Protein AF-A0AA86N4W3-F1 (afdb_monomer)

Mean predicted aligned error: 16.92 Å

Organism: NCBI:txid28002

Sequence (171 aa):
MAGKYVSGGQRQKITNRPIRSDMGKVQYENAAVQEAQQQDYYRKKREEFEMVEQKMLKRIHGTYEEKLEIQKEEEAEMQLHLQQREIVKRRERELNQMEEMKMLEKIKYEEMLAKEKEQAELEYKQYLMYQYEQEQKLRNQNKQMEKEMQKLEDAESMNKFFQKHFAKSIR

pLDDT: mean 83.73, std 16.46, range [36.75, 97.12]

Secondary structure (DSSP, 8-state):
--PPP---------------TTSSSSSSTTHHHHHHHHHHHHHHHHHHHHHHHHHHHHHHHS-HHHHHHHHHHHHHHHHHHHHHHHHHHHHHHHHHHHHHHHHHHHHHHHHHHHHHHHHHHHHHHHHHHHHHHHHHHHHHHHHHHHHHHHHHHHHHHHHHHHHHHHTT---

Foldseek 3Di:
DDDDDDDDDDDDDPPPDPPPPPPPPPPPVCVVVVVVVVVVVVVVVVVVVVVVVVLVCCCVPNDPVSVVVSVVVVVVVVVVVVVVVVVVVVVVVVVVVVVVVVVVVVVVVVVVVVVVVVVVVVVVVVVVVVVVVVVVVVVVVVVVVVVVVVVVVVVVVVVVVCCVPCVPVDD

Solvent-accessible surface area (backbone atoms only — not comparable to full-atom values): 9957 Å² total; per-residue (Å²): 135,87,83,82,86,82,89,77,87,77,79,79,78,82,73,86,68,81,76,78,81,81,84,78,84,82,64,72,89,54,42,68,61,52,50,50,53,49,52,52,51,54,49,51,52,48,56,53,48,53,54,50,51,52,53,50,47,33,63,74,73,41,54,74,67,56,36,52,51,51,50,53,51,53,51,53,52,50,51,51,52,52,52,52,50,50,52,51,54,50,51,53,50,54,51,50,52,53,51,53,50,53,52,52,52,50,53,54,50,53,53,49,52,50,52,52,49,54,50,52,52,50,53,50,51,52,52,53,52,52,51,52,53,52,52,51,50,51,54,52,51,50,54,49,52,52,54,52,50,50,52,50,52,51,51,51,51,49,51,54,47,48,47,72,74,48,68,81,72,74,128

Structure (mmCIF, N/CA/C/O backbone):
data_AF-A0AA86N4W3-F1
#
_entry.id   AF-A0AA86N4W3-F1
#
loop_
_atom_site.group_PDB
_atom_site.id
_atom_site.type_symbol
_atom_site.label_atom_id
_atom_site.label_alt_id
_atom_site.label_comp_id
_atom_site.label_asym_id
_atom_site.label_entity_id
_atom_site.label_seq_id
_atom_site.pdbx_PDB_ins_code
_atom_site.Cartn_x
_atom_site.Cartn_y
_atom_site.Cartn_z
_atom_site.occupancy
_atom_site.B_iso_or_equiv
_atom_site.auth_seq_id
_atom_site.auth_comp_id
_atom_site.auth_asym_id
_atom_site.auth_atom_id
_atom_site.pdbx_PDB_model_num
ATOM 1 N N . MET A 1 1 ? -51.411 -5.499 -66.838 1.00 42.81 1 MET A N 1
ATOM 2 C CA . MET A 1 1 ? -51.365 -5.858 -65.405 1.00 42.81 1 MET A CA 1
ATOM 3 C C . MET A 1 1 ? -51.243 -4.578 -64.599 1.00 42.81 1 MET A C 1
ATOM 5 O O . MET A 1 1 ? -50.268 -3.861 -64.768 1.00 42.81 1 MET A O 1
ATOM 9 N N . ALA A 1 2 ? -52.276 -4.250 -63.823 1.00 36.75 2 ALA A N 1
ATOM 10 C CA . ALA A 1 2 ? -52.368 -3.020 -63.044 1.00 36.75 2 ALA A CA 1
ATOM 11 C C . ALA A 1 2 ? -51.746 -3.233 -61.655 1.00 36.75 2 ALA A C 1
ATOM 13 O O . ALA A 1 2 ? -52.269 -4.000 -60.846 1.00 36.75 2 ALA A O 1
ATOM 14 N N . GLY A 1 3 ? -50.613 -2.577 -61.401 1.00 44.78 3 GLY A N 1
ATOM 15 C CA . GLY A 1 3 ? -49.998 -2.494 -60.079 1.00 44.78 3 GLY A CA 1
ATOM 16 C C . GLY A 1 3 ? -50.717 -1.442 -59.239 1.00 44.78 3 GLY A C 1
ATOM 17 O O . GLY A 1 3 ? -50.829 -0.288 -59.639 1.00 44.78 3 GLY A O 1
ATOM 18 N N . LYS A 1 4 ? -51.251 -1.874 -58.098 1.00 47.72 4 LYS A N 1
ATOM 19 C CA . LYS A 1 4 ? -52.021 -1.073 -57.143 1.00 47.72 4 LYS A CA 1
ATOM 20 C C . LYS A 1 4 ? -51.156 0.025 -56.509 1.00 47.72 4 LYS A C 1
ATOM 22 O O . LYS A 1 4 ? -50.105 -0.268 -55.950 1.00 47.72 4 LYS A O 1
ATOM 27 N N . TYR A 1 5 ? -51.660 1.256 -56.511 1.00 50.34 5 TYR A N 1
ATOM 28 C CA . TYR A 1 5 ? -51.245 2.304 -55.580 1.00 50.34 5 TYR A CA 1
ATOM 29 C C . TYR A 1 5 ? -51.954 2.078 -54.241 1.00 50.34 5 TYR A C 1
ATOM 31 O O . TYR A 1 5 ? -53.177 1.953 -54.223 1.00 50.34 5 TYR A O 1
ATOM 39 N N . VAL A 1 6 ? -51.218 2.075 -53.126 1.00 49.38 6 VAL A N 1
ATOM 40 C CA . VAL A 1 6 ? -51.794 2.359 -51.804 1.00 49.38 6 VAL A CA 1
ATOM 41 C C . VAL A 1 6 ? -50.908 3.368 -51.086 1.00 49.38 6 VAL A C 1
ATOM 43 O O . VAL A 1 6 ? -49.744 3.128 -50.780 1.00 49.38 6 VAL A O 1
ATOM 46 N N . SER A 1 7 ? -51.521 4.524 -50.870 1.00 52.50 7 SER A N 1
ATOM 47 C CA . SER A 1 7 ? -51.085 5.666 -50.087 1.00 52.50 7 SER A CA 1
ATOM 48 C C . SER A 1 7 ? -50.849 5.324 -48.617 1.00 52.50 7 SER A C 1
ATOM 50 O O . SER A 1 7 ? -51.681 4.676 -47.986 1.00 52.50 7 SER A O 1
ATOM 52 N N . GLY A 1 8 ? -49.790 5.884 -48.040 1.00 44.69 8 GLY A N 1
ATOM 53 C CA . GLY A 1 8 ? -49.553 5.850 -46.600 1.00 44.69 8 GLY A CA 1
ATOM 54 C C . GLY A 1 8 ? -48.403 6.762 -46.203 1.00 44.69 8 GLY A C 1
ATOM 55 O O . GLY A 1 8 ? -47.379 6.293 -45.724 1.00 44.69 8 GLY A O 1
ATOM 56 N N . GLY A 1 9 ? -48.542 8.066 -46.459 1.00 53.38 9 GLY A N 1
ATOM 57 C CA . GLY A 1 9 ? -47.563 9.067 -46.046 1.00 53.38 9 GLY A CA 1
ATOM 58 C C . GLY A 1 9 ? -47.478 9.168 -44.523 1.00 53.38 9 GLY A C 1
ATOM 59 O O . GLY A 1 9 ? -48.245 9.902 -43.904 1.00 53.38 9 GLY A O 1
ATOM 60 N N . GLN A 1 10 ? -46.520 8.470 -43.914 1.00 48.31 10 GLN A N 1
ATOM 61 C CA . GLN A 1 10 ? -46.070 8.778 -42.561 1.00 48.31 10 GLN A CA 1
ATOM 62 C C . GLN A 1 10 ? -45.131 9.985 -42.624 1.00 48.31 10 GLN A C 1
ATOM 64 O O . GLN A 1 10 ? -43.971 9.879 -43.020 1.00 48.31 10 GLN A O 1
ATOM 69 N N . ARG A 1 11 ? -45.638 11.156 -42.227 1.00 58.59 11 ARG A N 1
ATOM 70 C CA . ARG A 1 11 ? -44.794 12.319 -41.934 1.00 58.59 11 ARG A CA 1
ATOM 71 C C . ARG A 1 11 ? -43.889 11.965 -40.752 1.00 58.59 11 ARG A C 1
ATOM 73 O O . ARG A 1 11 ? -44.368 11.817 -39.629 1.00 58.59 11 ARG A O 1
ATOM 80 N N . GLN A 1 12 ? -42.591 11.827 -41.005 1.00 58.03 12 GLN A N 1
ATOM 81 C CA . GLN A 1 12 ? -41.586 11.708 -39.952 1.00 58.03 12 GLN A CA 1
ATOM 82 C C . GLN A 1 12 ? -41.626 12.980 -39.091 1.00 58.03 12 GLN A C 1
ATOM 84 O O . GLN A 1 12 ? -41.526 14.095 -39.605 1.00 58.03 12 GLN A O 1
ATOM 89 N N . LYS A 1 13 ? -41.828 12.827 -37.777 1.00 60.00 13 LYS A N 1
ATOM 90 C CA . LYS A 1 13 ? -41.766 13.944 -36.828 1.00 60.00 13 LYS A CA 1
ATOM 91 C C . LYS A 1 13 ? -40.318 14.435 -36.775 1.00 60.00 13 LYS A C 1
ATOM 93 O O . LYS A 1 13 ? -39.441 13.682 -36.361 1.00 60.00 13 LYS A O 1
ATOM 98 N N . ILE A 1 14 ? -40.074 15.682 -37.176 1.00 59.53 14 ILE A N 1
ATOM 99 C CA . ILE A 1 14 ? -38.799 16.366 -36.933 1.00 59.53 14 ILE A CA 1
ATOM 100 C C . ILE A 1 14 ? -38.658 16.462 -35.414 1.00 59.53 14 ILE A C 1
ATOM 102 O O . ILE A 1 14 ? -39.351 17.236 -34.757 1.00 59.53 14 ILE A O 1
ATOM 106 N N . THR A 1 15 ? -37.825 15.610 -34.827 1.00 59.03 15 THR A N 1
ATOM 107 C CA . THR A 1 15 ? -37.462 15.737 -33.419 1.00 59.03 15 THR A CA 1
ATOM 108 C C . THR A 1 15 ? -36.647 17.016 -33.276 1.00 59.03 15 THR A C 1
ATOM 110 O O . THR A 1 15 ? -35.559 17.097 -33.849 1.00 59.03 15 THR A O 1
ATOM 113 N N . ASN A 1 16 ? -37.153 17.992 -32.519 1.00 58.78 16 ASN A N 1
ATOM 114 C CA . ASN A 1 16 ? -36.389 19.149 -32.053 1.00 58.78 16 ASN A CA 1
ATOM 115 C C . ASN A 1 16 ? -35.238 18.652 -31.168 1.00 58.78 16 ASN A C 1
ATOM 117 O O . ASN A 1 16 ? -35.351 18.605 -29.945 1.00 58.78 16 ASN A O 1
ATOM 121 N N . ARG A 1 17 ? -34.128 18.229 -31.778 1.00 59.0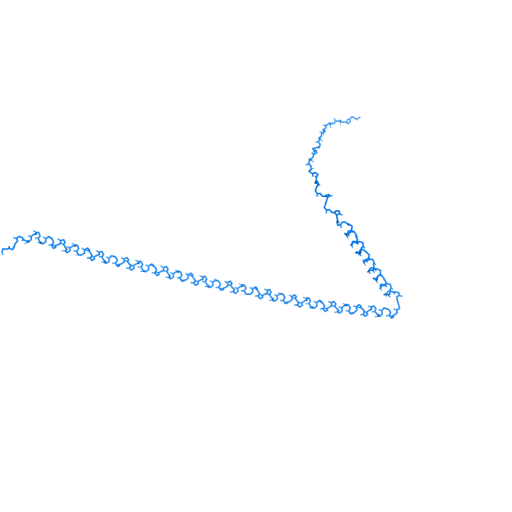9 17 ARG A N 1
ATOM 122 C CA . ARG A 1 17 ? -32.862 18.131 -31.059 1.00 59.09 17 ARG A CA 1
ATOM 123 C C . ARG A 1 17 ? -32.391 19.567 -30.833 1.00 59.09 17 ARG A C 1
ATOM 125 O O . ARG A 1 17 ? -32.326 20.314 -31.810 1.00 59.09 17 ARG A O 1
ATOM 132 N N . PRO A 1 18 ? -32.080 19.979 -29.595 1.00 58.38 18 PRO A N 1
ATOM 133 C CA . PRO A 1 18 ? -31.493 21.288 -29.380 1.00 58.38 18 PRO A CA 1
ATOM 134 C C . PRO A 1 18 ? -30.154 21.311 -30.122 1.00 58.38 18 PRO A C 1
ATOM 136 O O . PRO A 1 18 ? -29.293 20.455 -29.893 1.00 58.38 18 PRO A O 1
ATOM 139 N N . ILE A 1 19 ? -29.999 22.253 -31.054 1.00 61.09 19 ILE A N 1
ATOM 140 C CA . ILE A 1 19 ? -28.694 22.582 -31.626 1.00 61.09 19 ILE A CA 1
ATOM 141 C C . ILE A 1 19 ? -27.860 23.020 -30.425 1.00 61.09 19 ILE A C 1
ATOM 143 O O . ILE A 1 19 ? -28.171 24.037 -29.812 1.00 61.09 19 ILE A O 1
ATOM 147 N N . ARG A 1 20 ? -26.868 22.215 -30.027 1.00 57.72 20 ARG A N 1
ATOM 148 C CA . ARG A 1 20 ? -25.917 22.596 -28.978 1.00 57.72 20 ARG A CA 1
ATOM 149 C C . ARG A 1 20 ? -25.240 23.891 -29.434 1.00 57.72 20 ARG A C 1
ATOM 151 O O . ARG A 1 20 ? -24.346 23.846 -30.271 1.00 57.72 20 ARG A O 1
ATOM 158 N N . SER A 1 21 ? -25.688 25.026 -28.907 1.00 52.53 21 SER A N 1
ATOM 159 C CA . SER A 1 21 ? -25.161 26.362 -29.203 1.00 52.53 21 SER A CA 1
ATOM 160 C C . SER A 1 21 ? -23.806 26.638 -28.549 1.00 52.53 21 SER A C 1
ATOM 162 O O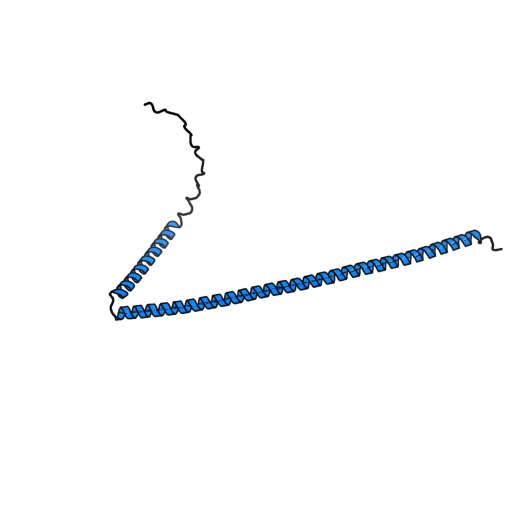 . SER A 1 21 ? -23.223 27.692 -28.785 1.00 52.53 21 SER A O 1
ATOM 164 N N . ASP A 1 22 ? -23.272 25.699 -27.765 1.00 49.69 22 ASP A N 1
ATOM 165 C CA . ASP A 1 22 ? -22.218 26.022 -26.797 1.00 49.69 22 ASP A CA 1
ATOM 166 C C . ASP A 1 22 ? -20.839 25.440 -27.159 1.00 49.69 22 ASP A C 1
ATOM 168 O O . ASP A 1 22 ? -19.898 25.537 -26.381 1.00 49.69 22 ASP A O 1
ATOM 172 N N . MET A 1 23 ? -20.666 24.881 -28.361 1.00 53.22 23 MET A N 1
ATOM 173 C CA . MET A 1 23 ? -19.387 24.299 -28.811 1.00 53.22 23 MET A CA 1
ATOM 174 C C . MET A 1 23 ? -18.678 25.166 -29.863 1.00 53.22 23 MET A C 1
ATOM 176 O O . MET A 1 23 ? -18.165 24.637 -30.842 1.00 53.22 23 MET A O 1
ATOM 180 N N . GLY A 1 24 ? -18.694 26.498 -29.723 1.00 53.56 24 GLY A N 1
ATOM 181 C CA . GLY A 1 24 ? -18.206 27.378 -30.799 1.00 53.56 24 GLY A CA 1
ATOM 182 C C . GLY A 1 24 ? -17.344 28.579 -30.419 1.00 53.56 24 GLY A C 1
ATOM 183 O O . GLY A 1 24 ? -16.826 29.220 -31.324 1.00 53.56 24 GLY A O 1
ATOM 184 N N . LYS A 1 25 ? -17.183 28.938 -29.137 1.00 54.78 25 LYS A N 1
ATOM 185 C CA . LYS A 1 25 ? -16.558 30.236 -28.787 1.00 54.78 25 LYS A CA 1
ATOM 186 C C . LYS A 1 25 ? -15.483 30.212 -27.697 1.00 54.78 25 LYS A C 1
ATOM 188 O O . LYS A 1 25 ? -15.116 31.272 -27.216 1.00 54.78 25 LYS A O 1
ATOM 193 N N . VAL A 1 26 ? -14.946 29.043 -27.332 1.00 52.00 26 VAL A N 1
ATOM 194 C CA . VAL A 1 26 ? -13.874 28.947 -26.307 1.00 52.00 26 VAL A CA 1
ATOM 195 C C . VAL A 1 26 ? -12.602 28.243 -26.822 1.00 52.00 26 VAL A C 1
ATOM 197 O O . VAL A 1 26 ? -11.605 28.172 -26.119 1.00 52.00 26 VAL A O 1
ATOM 200 N N . GLN A 1 27 ? -12.578 27.746 -28.066 1.00 54.41 27 GLN A N 1
ATOM 201 C CA . GLN A 1 27 ? -11.417 27.010 -28.604 1.00 54.41 27 GLN A CA 1
ATOM 202 C C . GLN A 1 27 ? -10.441 27.860 -29.440 1.00 54.41 27 GLN A C 1
ATOM 204 O O . GLN A 1 27 ? -9.329 27.413 -29.702 1.00 54.41 27 GLN A O 1
ATOM 209 N N . TYR A 1 28 ? -10.814 29.077 -29.848 1.00 56.06 28 TYR A N 1
ATOM 210 C CA . TYR A 1 28 ? -10.028 29.850 -30.820 1.00 56.06 28 TYR A CA 1
ATOM 211 C C . TYR A 1 28 ? -8.803 30.567 -30.236 1.00 56.06 28 TYR A C 1
ATOM 213 O O . TYR A 1 28 ? -7.840 30.780 -30.965 1.00 56.06 28 TYR A O 1
ATOM 221 N N . GLU A 1 29 ? -8.791 30.904 -28.943 1.00 60.81 29 GLU A N 1
ATOM 222 C CA . GLU A 1 29 ? -7.699 31.706 -28.360 1.00 60.81 29 GLU A CA 1
ATOM 223 C C . GLU A 1 29 ? -6.380 30.923 -28.227 1.00 60.81 29 GLU A C 1
ATOM 225 O O . GLU A 1 29 ? -5.308 31.515 -28.293 1.00 60.81 29 GLU A O 1
ATOM 230 N N . ASN A 1 30 ? -6.440 29.587 -28.145 1.00 61.56 30 ASN A N 1
ATOM 231 C CA . ASN A 1 30 ? -5.257 28.719 -28.044 1.00 61.56 30 ASN A CA 1
ATOM 232 C C . ASN A 1 30 ? -4.991 27.873 -29.300 1.00 61.56 30 ASN A C 1
ATOM 234 O O . ASN A 1 30 ? -4.032 27.102 -29.318 1.00 61.56 30 ASN A O 1
ATOM 238 N N . ALA A 1 31 ? -5.810 28.000 -30.348 1.00 69.69 31 ALA A N 1
ATOM 239 C CA . ALA A 1 31 ? -5.719 27.150 -31.537 1.00 69.69 31 ALA A CA 1
ATOM 240 C C . ALA A 1 31 ? -4.371 27.301 -32.263 1.00 69.69 31 ALA A C 1
ATOM 242 O O . ALA A 1 31 ? -3.752 26.303 -32.614 1.00 69.69 31 ALA A O 1
ATOM 243 N N . ALA A 1 32 ? -3.865 28.532 -32.399 1.00 76.81 32 ALA A N 1
ATOM 244 C CA . ALA A 1 32 ? -2.578 28.795 -33.047 1.00 76.81 32 ALA A CA 1
ATOM 245 C C . ALA A 1 32 ? -1.382 28.233 -32.251 1.00 76.81 32 ALA A C 1
ATOM 247 O O . ALA A 1 32 ? -0.417 27.744 -32.833 1.00 76.81 32 ALA A O 1
ATOM 248 N N . VAL A 1 33 ? -1.453 28.259 -30.914 1.00 77.50 33 VAL A N 1
ATOM 249 C CA . VAL A 1 33 ? -0.413 27.688 -30.039 1.00 77.50 33 VAL A CA 1
ATOM 250 C C . VAL A 1 33 ? -0.438 26.160 -30.102 1.00 77.50 33 VAL A C 1
ATOM 252 O O . VAL A 1 33 ? 0.615 25.532 -30.172 1.00 77.50 33 VAL A O 1
ATOM 255 N N . GLN A 1 34 ? -1.630 25.559 -30.123 1.00 80.12 34 GLN A N 1
ATOM 256 C CA . GLN A 1 34 ? -1.795 24.113 -30.287 1.00 80.12 34 GLN A CA 1
ATOM 257 C C . GLN A 1 34 ? -1.327 23.641 -31.668 1.00 80.12 34 GLN A C 1
ATOM 259 O O . GLN A 1 34 ? -0.656 22.617 -31.760 1.00 80.12 34 GLN A O 1
ATOM 264 N N . GLU A 1 35 ? -1.612 24.402 -32.726 1.00 83.44 35 GLU A N 1
ATOM 265 C CA . GLU A 1 35 ? -1.152 24.101 -34.082 1.00 83.44 35 GLU A CA 1
ATOM 266 C C . GLU A 1 35 ? 0.378 24.172 -34.187 1.00 83.44 35 GLU A C 1
ATOM 268 O O . GLU A 1 35 ? 0.994 23.248 -34.716 1.00 83.44 35 GLU A O 1
ATOM 273 N N . ALA A 1 36 ? 1.009 25.200 -33.610 1.00 83.38 36 ALA A N 1
ATOM 274 C CA . ALA A 1 36 ? 2.468 25.310 -33.563 1.00 83.38 36 ALA A CA 1
ATOM 275 C C . ALA A 1 36 ? 3.111 24.142 -32.792 1.00 83.38 36 ALA A C 1
ATOM 277 O O . ALA A 1 36 ? 4.023 23.490 -33.297 1.00 83.38 36 ALA A O 1
ATOM 278 N N . GLN A 1 37 ? 2.581 23.801 -31.611 1.00 87.81 37 GLN A N 1
ATOM 279 C CA . GLN A 1 37 ? 3.046 22.646 -30.832 1.00 87.81 37 GLN A CA 1
ATOM 280 C C . GLN A 1 37 ? 2.882 21.326 -31.596 1.00 87.81 37 GLN A C 1
ATOM 282 O O . GLN A 1 37 ? 3.733 20.439 -31.512 1.00 87.81 37 GLN A O 1
ATOM 287 N N . GLN A 1 38 ? 1.797 21.189 -32.357 1.00 88.69 38 GLN A N 1
ATOM 288 C CA . GLN A 1 38 ? 1.532 20.007 -33.165 1.00 88.69 38 GLN A CA 1
ATOM 289 C C . GLN A 1 38 ? 2.490 19.914 -34.364 1.00 88.69 38 GLN A C 1
ATOM 291 O O . GLN A 1 38 ? 3.003 18.833 -34.660 1.00 88.69 38 GLN A O 1
ATOM 296 N N . GLN A 1 39 ? 2.781 21.033 -35.031 1.00 91.00 39 GLN A N 1
ATOM 297 C CA . GLN A 1 39 ? 3.776 21.092 -36.104 1.00 91.00 39 GLN A CA 1
ATOM 298 C C . GLN A 1 39 ? 5.182 20.761 -35.588 1.00 91.00 39 GLN A C 1
ATOM 300 O O . GLN A 1 39 ? 5.876 19.952 -36.209 1.00 91.00 39 GLN A O 1
ATOM 305 N N . ASP A 1 40 ? 5.569 21.294 -34.426 1.00 92.50 40 ASP A N 1
ATOM 306 C CA . ASP A 1 40 ? 6.841 20.978 -33.766 1.00 92.50 40 ASP A CA 1
ATOM 307 C C . ASP A 1 40 ? 6.937 19.498 -33.386 1.00 92.50 40 ASP A C 1
ATOM 309 O O . ASP A 1 40 ? 7.975 18.863 -33.582 1.00 92.50 40 ASP A O 1
ATOM 313 N N . TYR A 1 41 ? 5.846 18.911 -32.891 1.00 94.31 41 TYR A N 1
ATOM 314 C CA . TYR A 1 41 ? 5.773 17.482 -32.599 1.00 94.31 41 TYR A CA 1
ATOM 315 C C . TYR A 1 41 ? 5.991 16.625 -33.853 1.00 94.31 41 TYR A C 1
ATOM 317 O O . TYR A 1 41 ? 6.807 15.701 -33.842 1.00 94.31 41 TYR A O 1
ATOM 325 N N . TYR A 1 42 ? 5.301 16.935 -34.956 1.00 94.25 42 TYR A N 1
ATOM 326 C CA . TYR A 1 42 ? 5.479 16.200 -36.211 1.00 94.25 42 TYR A CA 1
ATOM 327 C C . TYR A 1 42 ? 6.856 16.414 -36.830 1.00 94.25 42 TYR A C 1
ATOM 329 O O . TYR A 1 42 ? 7.398 15.495 -37.443 1.00 94.25 42 TYR A O 1
ATOM 337 N N . ARG A 1 43 ? 7.436 17.605 -36.672 1.00 94.44 43 ARG A N 1
ATOM 338 C CA . ARG A 1 43 ? 8.806 17.881 -37.094 1.00 94.44 43 ARG A CA 1
ATOM 339 C C . ARG A 1 43 ? 9.795 16.988 -36.348 1.00 94.44 43 ARG A C 1
ATOM 341 O O . ARG A 1 43 ? 10.534 16.270 -37.010 1.00 94.44 43 ARG A O 1
ATOM 348 N N . LYS A 1 44 ? 9.740 16.954 -35.014 1.00 94.50 44 LYS A N 1
ATOM 349 C CA . LYS A 1 44 ? 10.598 16.079 -34.198 1.00 94.50 44 LYS A CA 1
ATOM 350 C C . LYS A 1 44 ? 10.441 14.611 -34.580 1.00 94.50 44 LYS A C 1
ATOM 352 O O . LYS A 1 44 ? 11.433 13.925 -34.761 1.00 94.50 44 LYS A O 1
ATOM 357 N N . LYS A 1 45 ? 9.207 14.148 -34.804 1.00 93.81 45 LYS A N 1
ATOM 358 C CA . LYS A 1 45 ? 8.963 12.774 -35.264 1.00 93.81 45 LYS A CA 1
ATOM 359 C C . LYS A 1 45 ? 9.597 12.450 -36.611 1.00 93.81 45 LYS A C 1
ATOM 361 O O . LYS A 1 45 ? 10.049 11.328 -36.800 1.00 93.81 45 LYS A O 1
ATOM 366 N N . ARG A 1 46 ? 9.593 13.395 -37.555 1.00 93.75 46 ARG A N 1
ATOM 367 C CA . ARG A 1 46 ? 10.265 13.207 -38.848 1.00 93.75 46 ARG A CA 1
ATOM 368 C C . ARG A 1 46 ? 11.776 13.145 -38.675 1.00 93.75 46 ARG A C 1
ATOM 370 O O . ARG A 1 46 ? 12.383 12.222 -39.193 1.00 93.75 46 ARG A O 1
ATOM 377 N N . GLU A 1 47 ? 12.345 14.058 -37.892 1.00 94.69 47 GLU A N 1
ATOM 378 C CA . GLU A 1 47 ? 13.780 14.067 -37.577 1.00 94.69 47 GLU A CA 1
ATOM 379 C C . GLU A 1 47 ? 14.207 12.753 -36.884 1.00 94.69 47 GLU A C 1
ATOM 381 O O . GLU A 1 47 ? 15.187 12.130 -37.280 1.00 94.69 47 GLU A O 1
ATOM 386 N N . GLU A 1 48 ? 13.434 12.266 -35.907 1.00 93.12 48 GLU A N 1
ATOM 387 C CA . GLU A 1 48 ? 13.659 10.967 -35.251 1.00 93.12 48 GLU A CA 1
ATOM 388 C C . GLU A 1 48 ? 13.575 9.798 -36.240 1.00 93.12 48 GLU A C 1
ATOM 390 O O . GLU A 1 48 ? 14.422 8.904 -36.226 1.00 93.12 48 GLU A O 1
ATOM 395 N N . PHE A 1 49 ? 12.564 9.801 -37.109 1.00 95.06 49 PHE A N 1
ATOM 396 C CA . PHE A 1 49 ? 12.371 8.753 -38.103 1.00 95.06 49 PHE A CA 1
ATOM 397 C C . PHE A 1 49 ? 13.515 8.710 -39.122 1.00 95.06 49 PHE A C 1
ATOM 399 O O . PHE A 1 49 ? 14.049 7.636 -39.383 1.00 95.06 49 PHE A O 1
ATOM 406 N N . GLU A 1 50 ? 13.952 9.863 -39.629 1.00 95.12 50 GLU A N 1
ATOM 407 C CA . GLU A 1 50 ? 15.099 9.971 -40.538 1.00 95.12 50 GLU A CA 1
ATOM 408 C C . GLU A 1 50 ? 16.384 9.435 -39.893 1.00 95.12 50 GLU A C 1
ATOM 410 O O . GLU A 1 50 ? 17.139 8.696 -40.525 1.00 95.12 50 GLU A O 1
ATOM 415 N N . MET A 1 51 ? 16.617 9.734 -38.611 1.00 92.94 51 MET A N 1
ATOM 416 C CA . MET A 1 51 ? 17.760 9.193 -37.868 1.00 92.94 51 MET A CA 1
ATOM 417 C C . MET A 1 51 ? 17.696 7.665 -37.742 1.00 92.94 51 MET A C 1
ATOM 419 O O . MET A 1 51 ? 18.714 6.983 -37.886 1.00 92.94 51 MET A O 1
ATOM 423 N N . VAL A 1 52 ? 16.505 7.110 -37.505 1.00 90.62 52 VAL A N 1
ATOM 424 C CA . VAL A 1 52 ? 16.292 5.656 -37.453 1.00 90.62 52 VAL A CA 1
ATOM 425 C C . VAL A 1 52 ? 16.517 5.020 -38.823 1.00 90.62 52 VAL A C 1
ATOM 427 O O . VAL A 1 52 ? 17.213 4.008 -38.913 1.00 90.62 52 VAL A O 1
ATOM 430 N N . GLU A 1 53 ? 15.993 5.611 -39.897 1.00 92.81 53 GLU A N 1
ATOM 431 C CA . GLU A 1 53 ? 16.219 5.126 -41.261 1.00 92.81 53 GLU A CA 1
ATOM 432 C C . GLU A 1 53 ? 17.704 5.150 -41.633 1.00 92.81 53 GLU A C 1
ATOM 434 O O . GLU A 1 53 ? 18.216 4.173 -42.178 1.00 92.81 53 GLU A O 1
ATOM 439 N N . GLN A 1 54 ? 18.436 6.208 -41.274 1.00 92.25 54 GLN A N 1
ATOM 440 C CA . GLN A 1 54 ? 19.883 6.275 -41.487 1.00 92.25 54 GLN A CA 1
ATOM 441 C C . GLN A 1 54 ? 20.630 5.185 -40.715 1.00 92.25 54 GLN A C 1
ATOM 443 O O . GLN A 1 54 ? 21.503 4.523 -41.283 1.00 92.25 54 GLN A O 1
ATOM 448 N N . LYS A 1 55 ? 20.278 4.946 -39.443 1.00 89.19 55 LYS A N 1
ATOM 449 C CA . LYS A 1 55 ? 20.849 3.834 -38.663 1.00 89.19 55 LYS A CA 1
ATOM 450 C C . LYS A 1 55 ? 20.544 2.479 -39.314 1.00 89.19 55 LYS A C 1
ATOM 452 O O . LYS A 1 55 ? 21.435 1.637 -39.412 1.00 89.19 55 LYS A O 1
ATOM 457 N N . MET A 1 56 ? 19.330 2.277 -39.830 1.00 89.94 56 MET A N 1
ATOM 458 C CA . MET A 1 56 ? 18.948 1.055 -40.551 1.00 89.94 56 MET A CA 1
ATOM 459 C C . MET A 1 56 ? 19.730 0.876 -41.856 1.00 89.94 56 MET A C 1
ATOM 461 O O . MET A 1 56 ? 20.219 -0.217 -42.143 1.00 89.94 56 MET A O 1
ATOM 465 N N . LEU A 1 57 ? 19.910 1.946 -42.631 1.00 91.44 57 LEU A N 1
ATOM 466 C CA . LEU A 1 57 ? 20.708 1.912 -43.855 1.00 91.44 57 LEU A CA 1
ATOM 467 C C . LEU A 1 57 ? 22.170 1.571 -43.554 1.00 91.44 57 LEU A C 1
ATOM 469 O O . LEU A 1 57 ? 22.733 0.704 -44.223 1.00 91.44 57 LEU A O 1
ATOM 473 N N . LYS A 1 58 ? 22.760 2.160 -42.507 1.00 92.12 58 LYS A N 1
ATOM 474 C CA . LYS A 1 58 ? 24.108 1.799 -42.035 1.00 92.12 58 LYS A CA 1
ATOM 475 C C . LYS A 1 58 ? 24.186 0.342 -41.567 1.00 92.12 58 LYS A C 1
ATOM 477 O O . LYS A 1 58 ? 25.141 -0.361 -41.888 1.00 92.12 58 LYS A O 1
ATOM 482 N N . ARG A 1 59 ? 23.151 -0.176 -40.903 1.00 89.31 59 ARG A N 1
ATOM 483 C CA . ARG A 1 59 ? 23.082 -1.591 -40.497 1.00 89.31 59 ARG A CA 1
ATOM 484 C C . ARG A 1 59 ? 23.126 -2.554 -41.688 1.00 89.31 59 ARG A C 1
ATOM 486 O O . ARG A 1 59 ? 23.747 -3.612 -41.595 1.00 89.31 59 ARG A O 1
ATOM 493 N N . ILE A 1 60 ? 22.484 -2.208 -42.803 1.00 90.62 60 ILE A N 1
ATOM 494 C CA . ILE A 1 60 ? 22.396 -3.079 -43.986 1.00 90.62 60 ILE A CA 1
ATOM 495 C C . ILE A 1 60 ? 23.607 -2.874 -44.904 1.00 90.62 60 ILE A C 1
ATOM 497 O O . ILE A 1 60 ? 24.326 -3.826 -45.221 1.00 90.62 60 ILE A O 1
ATOM 501 N N . HIS A 1 61 ? 23.866 -1.628 -45.291 1.00 93.31 61 HIS A N 1
ATOM 502 C CA . HIS A 1 61 ? 24.807 -1.258 -46.349 1.00 93.31 61 HIS A CA 1
ATOM 503 C C . HIS A 1 61 ? 26.068 -0.542 -45.852 1.00 93.31 61 HIS A C 1
ATOM 505 O O . HIS A 1 61 ? 26.960 -0.289 -46.657 1.00 93.31 61 HIS A O 1
ATOM 511 N N . GLY A 1 62 ? 26.153 -0.223 -44.560 1.00 91.38 62 GLY A N 1
ATOM 512 C CA . GLY A 1 62 ? 27.300 0.472 -43.978 1.00 91.38 62 GLY A CA 1
ATOM 513 C C . GLY A 1 62 ? 28.577 -0.363 -43.956 1.00 91.38 62 GLY A C 1
ATOM 514 O O . GLY A 1 62 ? 28.594 -1.559 -44.283 1.00 91.38 62 GLY A O 1
ATOM 515 N N . THR A 1 63 ? 29.666 0.285 -43.559 1.00 95.12 63 THR A N 1
ATOM 516 C CA . THR A 1 63 ? 30.975 -0.364 -43.441 1.00 95.12 63 THR A CA 1
ATOM 517 C C . THR A 1 63 ? 31.000 -1.351 -42.269 1.00 95.12 63 THR A C 1
ATOM 519 O O . THR A 1 63 ? 30.105 -1.384 -41.422 1.00 95.12 63 THR A O 1
ATOM 522 N N . TYR A 1 64 ? 32.034 -2.192 -42.208 1.00 94.38 64 TYR A N 1
ATOM 523 C CA . TYR A 1 64 ? 32.221 -3.100 -41.073 1.00 94.38 64 TYR A CA 1
ATOM 524 C C . TYR A 1 64 ? 32.346 -2.341 -39.740 1.00 94.38 64 TYR A C 1
ATOM 526 O O . TYR A 1 64 ? 31.749 -2.749 -38.747 1.00 94.38 64 TYR A O 1
ATOM 534 N N . GLU A 1 65 ? 33.074 -1.221 -39.734 1.00 94.69 65 GLU A N 1
ATOM 535 C CA . GLU A 1 65 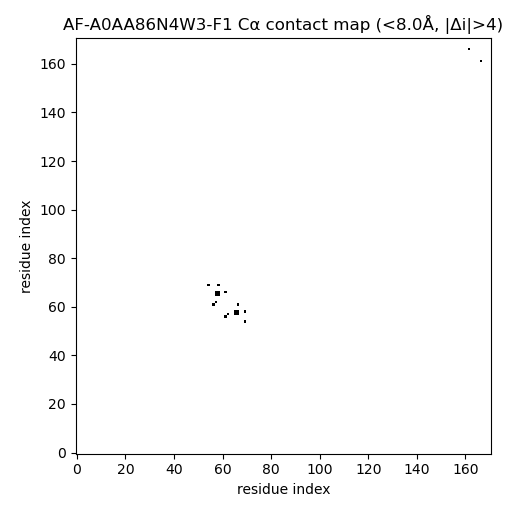? 33.265 -0.380 -38.548 1.0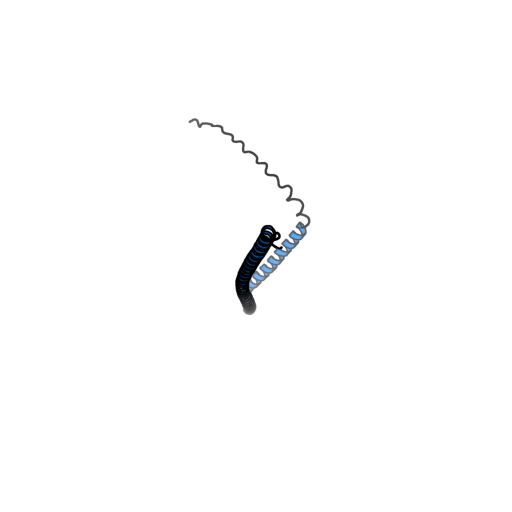0 94.69 65 GLU A CA 1
ATOM 536 C C . GLU A 1 65 ? 31.941 0.240 -38.082 1.00 94.69 65 GLU A C 1
ATOM 538 O O . GLU A 1 65 ? 31.593 0.105 -36.912 1.00 94.69 65 GLU A O 1
ATOM 543 N N . GLU A 1 66 ? 31.141 0.797 -39.000 1.00 92.88 66 GLU A N 1
ATOM 544 C CA . GLU A 1 66 ? 29.821 1.362 -38.678 1.00 92.88 66 GLU A CA 1
ATOM 545 C C . GLU A 1 66 ? 28.864 0.308 -38.107 1.00 92.88 66 GLU A C 1
ATOM 547 O O . GLU A 1 66 ? 28.123 0.569 -37.160 1.00 92.88 66 GLU A O 1
ATOM 552 N N . LYS A 1 67 ? 28.878 -0.914 -38.653 1.00 92.88 67 LYS A N 1
ATOM 553 C CA . LYS A 1 67 ? 28.056 -2.018 -38.136 1.00 92.88 67 LYS A CA 1
ATOM 554 C C . LYS A 1 67 ? 28.488 -2.442 -36.734 1.00 92.88 67 LYS A C 1
ATOM 556 O O . LYS A 1 67 ? 27.632 -2.760 -35.912 1.00 92.88 67 LYS A O 1
ATOM 561 N N . LEU A 1 68 ? 29.791 -2.441 -36.462 1.00 94.38 68 LEU A N 1
ATOM 562 C CA . LEU A 1 68 ? 30.344 -2.787 -35.156 1.00 94.38 68 LEU A CA 1
ATOM 563 C C . LEU A 1 68 ? 30.048 -1.706 -34.104 1.00 94.38 68 LEU A C 1
ATOM 565 O O . LEU A 1 68 ? 29.779 -2.037 -32.951 1.00 94.38 68 LEU A O 1
ATOM 569 N N . GLU A 1 69 ? 30.051 -0.429 -34.487 1.00 94.56 69 GLU A N 1
ATOM 570 C CA . GLU A 1 69 ? 29.593 0.667 -33.625 1.00 94.56 69 GLU A CA 1
ATOM 571 C C . GLU A 1 69 ? 28.107 0.530 -33.282 1.00 94.56 69 GLU A C 1
ATOM 573 O O . GLU A 1 69 ? 27.757 0.554 -32.103 1.00 94.56 69 GLU A O 1
ATOM 578 N N . ILE A 1 70 ? 27.247 0.279 -34.278 1.00 91.81 70 ILE A N 1
ATOM 579 C CA . ILE A 1 70 ? 25.806 0.068 -34.058 1.00 91.81 70 ILE A CA 1
ATOM 580 C C . ILE A 1 70 ? 25.559 -1.110 -33.108 1.00 91.81 70 ILE A C 1
ATOM 582 O O . ILE A 1 70 ? 24.731 -1.007 -32.209 1.00 91.81 70 ILE A O 1
ATOM 586 N N . GLN A 1 71 ? 26.289 -2.219 -33.260 1.00 92.44 71 GLN A N 1
ATOM 587 C CA . GLN A 1 71 ? 26.164 -3.363 -32.350 1.00 92.44 71 GLN A CA 1
ATOM 588 C C . GLN A 1 71 ? 26.537 -3.004 -30.909 1.00 92.44 71 GLN A C 1
ATOM 590 O O . GLN A 1 71 ? 25.823 -3.384 -29.986 1.00 92.44 71 GLN A O 1
ATOM 595 N N . LYS A 1 72 ? 27.615 -2.240 -30.702 1.00 95.50 72 LYS A N 1
ATOM 596 C CA . LYS A 1 72 ? 28.013 -1.785 -29.361 1.00 95.50 72 LYS A CA 1
ATOM 597 C C . LYS A 1 72 ? 26.989 -0.835 -28.742 1.00 95.50 72 LYS A C 1
ATOM 599 O O . LYS A 1 72 ? 26.741 -0.925 -27.541 1.00 95.50 72 LYS A O 1
ATOM 604 N N . GLU A 1 73 ? 26.399 0.057 -29.539 1.00 94.50 73 GLU A N 1
ATOM 605 C CA . GLU A 1 73 ? 25.297 0.918 -29.093 1.00 94.50 73 GLU A CA 1
ATOM 606 C C . GLU A 1 73 ? 24.086 0.077 -28.661 1.00 94.50 73 GLU A C 1
ATOM 608 O O . GLU A 1 73 ? 23.595 0.249 -27.546 1.00 94.50 73 GLU A O 1
ATOM 613 N N . GLU A 1 74 ? 23.657 -0.884 -29.489 1.00 92.38 74 GLU A N 1
ATOM 614 C CA . GLU A 1 74 ? 22.534 -1.784 -29.182 1.00 92.38 74 GLU A CA 1
ATOM 615 C C . GLU A 1 74 ? 22.799 -2.628 -27.918 1.00 92.38 74 GLU A C 1
ATOM 617 O O . GLU A 1 74 ? 21.907 -2.807 -27.086 1.00 92.38 74 GLU A O 1
ATOM 622 N N . GLU A 1 75 ? 24.025 -3.126 -27.729 1.00 95.62 75 GLU A N 1
ATOM 623 C CA . GLU A 1 75 ? 24.422 -3.860 -26.521 1.00 95.62 75 GLU A CA 1
ATOM 624 C C . GLU A 1 75 ? 24.377 -2.977 -25.267 1.00 95.62 75 GLU A C 1
ATOM 626 O O . GLU A 1 75 ? 23.878 -3.412 -24.224 1.00 95.62 75 GLU A O 1
ATOM 631 N N . ALA A 1 76 ? 24.856 -1.734 -25.354 1.00 95.75 76 ALA A N 1
ATOM 632 C CA . ALA A 1 76 ? 24.816 -0.790 -24.241 1.00 95.75 76 ALA A CA 1
ATOM 633 C C . ALA A 1 76 ? 23.372 -0.408 -23.869 1.00 95.75 76 ALA A C 1
ATOM 635 O O . ALA A 1 76 ? 23.012 -0.411 -22.688 1.00 95.75 76 ALA A O 1
ATOM 636 N N . GLU A 1 77 ? 22.519 -0.145 -24.863 1.00 95.38 77 GLU A N 1
ATOM 637 C CA . GLU A 1 77 ? 21.089 0.118 -24.660 1.00 95.38 77 GLU A CA 1
ATOM 638 C C . GLU A 1 77 ? 20.375 -1.092 -24.043 1.00 95.38 77 GLU A C 1
ATOM 640 O O . GLU A 1 77 ? 19.592 -0.951 -23.098 1.00 95.38 77 GLU A O 1
ATOM 645 N N . MET A 1 78 ? 20.686 -2.306 -24.505 1.00 95.62 78 MET A N 1
ATOM 646 C CA . MET A 1 78 ? 20.135 -3.534 -23.936 1.00 95.62 78 MET A CA 1
ATOM 647 C C . MET A 1 78 ? 20.528 -3.702 -22.464 1.00 95.62 78 MET A C 1
ATOM 649 O O . MET A 1 78 ? 19.673 -4.020 -21.632 1.00 95.62 78 MET A O 1
ATOM 653 N N . GLN A 1 79 ? 21.794 -3.460 -22.114 1.00 96.19 79 GLN A N 1
ATOM 654 C CA . GLN A 1 79 ? 22.256 -3.509 -20.725 1.00 96.19 79 GLN A CA 1
ATOM 655 C C . GLN A 1 79 ? 21.539 -2.477 -19.853 1.00 96.19 79 GLN A C 1
ATOM 657 O O . GLN A 1 79 ? 21.100 -2.809 -18.748 1.00 96.19 79 GLN A O 1
ATOM 662 N N . LEU A 1 80 ? 21.351 -1.255 -20.358 1.00 96.88 80 LEU A N 1
ATOM 663 C CA . LEU A 1 80 ? 20.595 -0.217 -19.663 1.00 96.88 80 LEU A CA 1
ATOM 664 C C . LEU A 1 80 ? 19.144 -0.655 -19.411 1.00 96.88 80 LEU A C 1
ATOM 666 O O . LEU A 1 80 ? 18.644 -0.525 -18.292 1.00 96.88 80 LEU A O 1
ATOM 670 N N . HIS A 1 81 ? 18.472 -1.231 -20.410 1.00 95.31 81 HIS A N 1
ATOM 671 C CA . HIS A 1 81 ? 17.109 -1.740 -20.253 1.00 95.31 81 HIS A CA 1
ATOM 672 C C . HIS A 1 81 ? 17.016 -2.905 -19.262 1.00 95.31 81 HIS A C 1
ATOM 674 O O . HIS A 1 81 ? 16.058 -2.978 -18.486 1.00 95.31 81 HIS A O 1
ATOM 680 N N . LEU A 1 82 ? 18.006 -3.801 -19.234 1.00 96.12 82 LEU A N 1
ATOM 681 C CA . LEU A 1 82 ? 18.075 -4.871 -18.238 1.00 96.12 82 LEU A CA 1
ATOM 682 C C . LEU A 1 82 ? 18.222 -4.304 -16.821 1.00 96.12 82 LEU A C 1
ATOM 684 O O . LEU A 1 82 ? 17.469 -4.705 -15.932 1.00 96.12 82 LEU A O 1
ATOM 688 N N . GLN A 1 83 ? 19.105 -3.322 -16.621 1.00 96.50 83 GLN A N 1
ATOM 689 C CA . GLN A 1 83 ? 19.271 -2.642 -15.333 1.00 96.50 83 GLN A CA 1
ATOM 690 C C . GLN A 1 83 ? 17.986 -1.930 -14.894 1.00 96.50 83 GLN A C 1
ATOM 692 O O . GLN A 1 83 ? 17.540 -2.095 -13.758 1.00 96.50 83 GLN A O 1
ATOM 697 N N . GLN A 1 84 ? 17.337 -1.188 -15.797 1.00 95.75 84 GLN A N 1
ATOM 698 C CA . GLN A 1 84 ? 16.050 -0.544 -15.521 1.00 95.75 84 GLN A CA 1
ATOM 699 C C . GLN A 1 84 ? 14.984 -1.571 -15.126 1.00 95.75 84 GLN A C 1
ATOM 701 O O . GLN A 1 84 ? 14.259 -1.368 -14.151 1.00 95.75 84 GLN A O 1
ATOM 706 N N . ARG A 1 85 ? 14.918 -2.707 -15.827 1.00 96.06 85 ARG A N 1
ATOM 707 C CA . ARG A 1 85 ? 13.990 -3.795 -15.506 1.00 96.06 85 ARG A CA 1
ATOM 708 C C . ARG A 1 85 ? 14.262 -4.394 -14.130 1.00 96.06 85 ARG A C 1
ATOM 710 O O . ARG A 1 85 ? 13.315 -4.718 -13.417 1.00 96.06 85 ARG A O 1
ATOM 717 N N . GLU A 1 86 ? 15.521 -4.554 -13.739 1.00 96.81 86 GLU A N 1
ATOM 718 C CA . GLU A 1 86 ? 15.865 -5.010 -12.391 1.00 96.81 86 GLU A CA 1
ATOM 719 C C . GLU A 1 86 ? 15.452 -4.006 -11.315 1.00 96.81 86 GLU A C 1
ATOM 721 O O . GLU 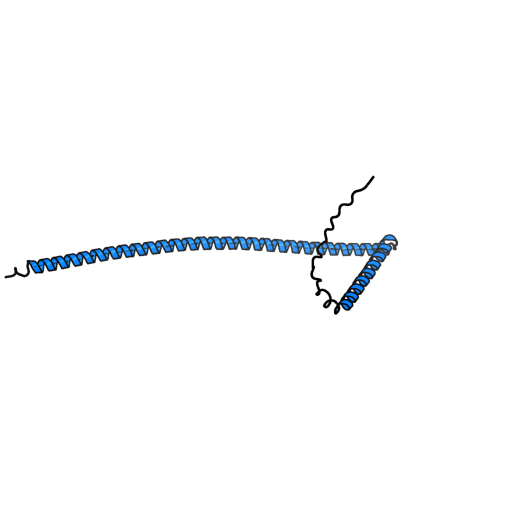A 1 86 ? 14.901 -4.415 -10.294 1.00 96.81 86 GLU A O 1
ATOM 726 N N . ILE A 1 87 ? 15.659 -2.708 -11.549 1.00 96.38 87 ILE A N 1
ATOM 727 C CA . ILE A 1 87 ? 15.231 -1.646 -10.628 1.00 96.38 87 ILE A CA 1
ATOM 728 C C . ILE A 1 87 ? 13.711 -1.674 -10.455 1.00 96.38 87 ILE A C 1
ATOM 730 O O . ILE A 1 87 ? 13.227 -1.637 -9.325 1.00 96.38 87 ILE A O 1
ATOM 734 N N . VAL A 1 88 ? 12.957 -1.788 -11.553 1.00 95.75 88 VAL A N 1
ATOM 735 C CA . VAL A 1 88 ? 11.491 -1.895 -11.506 1.00 95.75 88 VAL A CA 1
ATOM 736 C C . VAL A 1 88 ? 11.068 -3.134 -10.720 1.00 95.75 88 VAL A C 1
ATOM 738 O O . VAL A 1 88 ? 10.293 -3.010 -9.778 1.00 95.75 88 VAL A O 1
ATOM 741 N N . LYS A 1 89 ? 11.653 -4.305 -11.003 1.00 96.06 89 LYS A N 1
ATOM 742 C CA . LYS A 1 89 ? 11.360 -5.537 -10.252 1.00 96.06 89 LYS A CA 1
ATOM 743 C C . LYS A 1 89 ? 11.678 -5.422 -8.761 1.00 96.06 89 LYS A C 1
ATOM 745 O O . LYS A 1 89 ? 10.973 -6.010 -7.947 1.00 96.06 89 LYS A O 1
ATOM 750 N N . ARG A 1 90 ? 12.752 -4.720 -8.380 1.00 96.50 90 ARG A N 1
ATOM 751 C CA . ARG A 1 90 ? 13.079 -4.480 -6.963 1.00 96.50 90 ARG A CA 1
ATOM 752 C C . ARG A 1 90 ? 12.024 -3.596 -6.305 1.00 96.50 90 ARG A C 1
ATOM 754 O O . ARG A 1 90 ? 11.513 -3.976 -5.260 1.00 96.50 90 ARG A O 1
ATOM 761 N N . ARG A 1 91 ? 11.630 -2.499 -6.958 1.00 95.75 91 ARG A N 1
ATOM 762 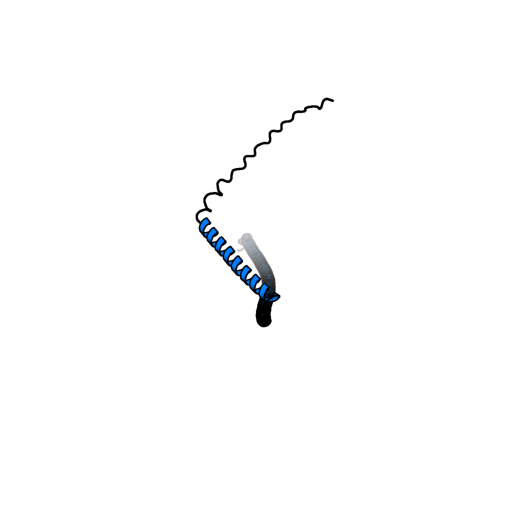C CA . ARG A 1 91 ? 10.557 -1.616 -6.473 1.00 95.75 91 ARG A CA 1
ATOM 763 C C . ARG A 1 91 ? 9.225 -2.348 -6.330 1.00 95.75 91 ARG A C 1
ATOM 765 O O . ARG A 1 91 ? 8.557 -2.180 -5.321 1.00 95.75 91 ARG A O 1
ATOM 772 N N . GLU A 1 92 ? 8.855 -3.183 -7.298 1.00 95.12 92 GLU A N 1
ATOM 773 C CA . GLU A 1 92 ? 7.643 -4.011 -7.219 1.00 95.12 92 GLU A CA 1
ATOM 774 C C . GLU A 1 92 ? 7.680 -4.956 -6.010 1.00 95.12 92 GLU A C 1
ATOM 776 O O . GLU A 1 92 ? 6.693 -5.077 -5.293 1.00 95.12 92 GLU A O 1
ATOM 781 N N . ARG A 1 93 ? 8.828 -5.588 -5.728 1.00 95.19 93 ARG A N 1
ATOM 782 C CA . ARG A 1 93 ? 8.982 -6.441 -4.536 1.00 95.19 93 ARG A CA 1
ATOM 783 C C . ARG A 1 93 ? 8.865 -5.653 -3.237 1.00 95.19 93 ARG A C 1
ATOM 785 O O . ARG A 1 93 ? 8.204 -6.123 -2.321 1.00 95.19 93 ARG A O 1
ATOM 792 N N . GLU A 1 94 ? 9.500 -4.488 -3.155 1.00 95.12 94 GLU A N 1
ATOM 793 C CA . GLU A 1 94 ? 9.421 -3.615 -1.978 1.00 95.12 94 GLU A CA 1
ATOM 794 C C . GLU A 1 94 ? 7.982 -3.150 -1.731 1.00 95.12 94 GLU A C 1
ATOM 796 O O . GLU A 1 94 ? 7.508 -3.197 -0.599 1.00 95.12 94 GLU A O 1
ATOM 801 N N . LEU A 1 95 ? 7.255 -2.766 -2.785 1.00 96.12 95 LEU A N 1
ATOM 802 C CA . LEU A 1 95 ? 5.842 -2.397 -2.684 1.00 96.12 95 LEU A CA 1
ATOM 803 C C . LEU A 1 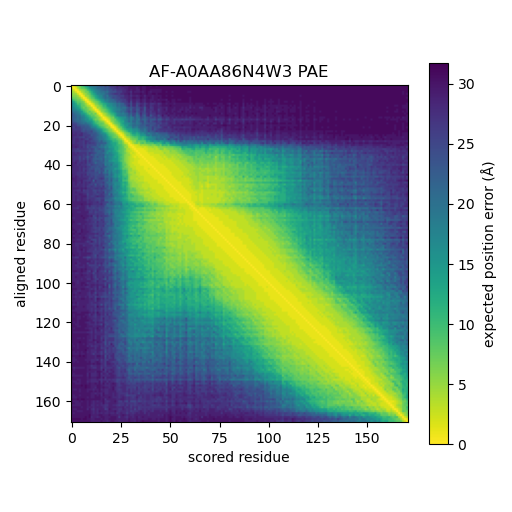95 ? 4.988 -3.567 -2.194 1.00 96.12 95 LEU A C 1
ATOM 805 O O . LEU A 1 95 ? 4.222 -3.389 -1.251 1.00 96.12 95 LEU A O 1
ATOM 809 N N . ASN A 1 96 ? 5.179 -4.763 -2.754 1.00 95.56 96 ASN A N 1
ATOM 810 C CA . ASN A 1 96 ? 4.447 -5.951 -2.319 1.00 95.56 96 ASN A CA 1
ATOM 811 C C . ASN A 1 96 ? 4.729 -6.282 -0.846 1.00 95.56 96 ASN A C 1
ATOM 813 O O . ASN A 1 96 ? 3.799 -6.535 -0.089 1.00 95.56 96 ASN A O 1
ATOM 817 N N . GLN A 1 97 ? 5.989 -6.210 -0.405 1.00 95.25 97 GLN A N 1
ATOM 818 C CA . GLN A 1 97 ? 6.347 -6.418 1.005 1.00 95.25 97 GLN A CA 1
ATOM 819 C C . GLN A 1 97 ? 5.686 -5.380 1.921 1.00 95.25 97 GLN A C 1
ATOM 821 O O . GLN A 1 97 ? 5.173 -5.719 2.985 1.00 95.25 97 GLN A O 1
ATOM 826 N N . MET A 1 98 ? 5.663 -4.113 1.507 1.00 94.81 98 MET A N 1
ATOM 827 C CA . MET A 1 98 ? 4.988 -3.053 2.256 1.00 94.81 98 MET A CA 1
ATOM 828 C C . MET A 1 98 ? 3.474 -3.275 2.331 1.00 94.81 98 MET A C 1
ATOM 830 O O . MET A 1 98 ? 2.863 -2.993 3.361 1.00 94.81 98 MET A O 1
ATOM 834 N N . GLU A 1 99 ? 2.852 -3.767 1.262 1.00 95.81 99 GLU A N 1
ATOM 835 C CA . GLU A 1 99 ? 1.428 -4.111 1.242 1.00 95.81 99 GLU A CA 1
ATOM 836 C C . GLU A 1 99 ? 1.113 -5.310 2.141 1.00 95.81 99 GLU A C 1
ATOM 838 O O . GLU A 1 99 ? 0.171 -5.241 2.930 1.00 95.81 99 GLU A O 1
ATOM 843 N N . GLU A 1 100 ? 1.929 -6.365 2.103 1.00 95.69 100 GLU A N 1
ATOM 844 C CA . GLU A 1 100 ? 1.810 -7.519 3.001 1.00 95.69 100 GLU A CA 1
ATOM 845 C C . GLU A 1 100 ? 1.912 -7.100 4.473 1.00 95.69 100 GLU A C 1
ATOM 847 O O . GLU A 1 100 ? 1.070 -7.481 5.289 1.00 95.69 100 GLU A O 1
ATOM 852 N N . MET A 1 101 ? 2.884 -6.248 4.813 1.00 94.81 101 MET A N 1
ATOM 853 C CA . MET A 1 101 ? 3.037 -5.724 6.173 1.00 94.81 101 MET A CA 1
ATOM 854 C C . MET A 1 101 ? 1.826 -4.897 6.613 1.00 94.81 101 MET A C 1
ATOM 856 O O . MET A 1 101 ? 1.317 -5.107 7.712 1.00 94.81 101 MET A O 1
ATOM 860 N N . LYS A 1 102 ? 1.298 -4.022 5.748 1.00 95.69 102 LYS A N 1
ATOM 861 C CA . LYS A 1 102 ? 0.071 -3.256 6.038 1.00 95.69 102 LYS A CA 1
ATOM 862 C C . LYS A 1 102 ? -1.135 -4.164 6.273 1.00 95.69 102 LYS A C 1
ATOM 864 O O . LYS A 1 102 ? -1.959 -3.886 7.144 1.00 95.69 102 LYS A O 1
ATOM 869 N N . MET A 1 103 ? -1.255 -5.246 5.506 1.00 95.94 103 MET A N 1
ATOM 870 C CA . MET A 1 103 ? -2.326 -6.227 5.688 1.00 95.94 103 MET A CA 1
ATOM 871 C C . MET A 1 103 ? -2.203 -6.942 7.037 1.00 95.94 103 MET A C 1
ATOM 873 O O . MET A 1 103 ? -3.197 -7.065 7.751 1.00 95.94 103 MET A O 1
ATOM 877 N N . LEU A 1 104 ? -0.992 -7.349 7.427 1.00 95.88 104 LEU A N 1
ATOM 878 C CA . LEU A 1 104 ? -0.736 -7.957 8.736 1.00 95.88 104 LEU A CA 1
ATOM 879 C C . LEU A 1 104 ? -1.013 -6.988 9.894 1.00 95.88 104 LEU A C 1
ATOM 881 O O . LEU A 1 104 ? -1.623 -7.378 10.890 1.00 95.88 104 LEU A O 1
ATOM 885 N N . GLU A 1 105 ? -0.609 -5.723 9.767 1.00 95.62 105 GLU A N 1
ATOM 886 C CA . GLU A 1 105 ? -0.906 -4.676 10.751 1.00 95.62 105 GLU A CA 1
ATOM 887 C C . GLU A 1 105 ? -2.411 -4.483 10.932 1.00 95.62 105 GLU A C 1
ATOM 889 O O . GLU A 1 105 ? -2.892 -4.399 12.064 1.00 95.62 105 GLU A O 1
ATOM 894 N N . LYS A 1 106 ? -3.165 -4.475 9.828 1.00 96.75 106 LYS A N 1
ATOM 895 C CA . LYS A 1 106 ? -4.623 -4.371 9.863 1.00 96.75 106 LYS A CA 1
ATOM 896 C C . LYS A 1 106 ? -5.259 -5.556 10.591 1.00 96.75 106 LYS A C 1
ATOM 898 O O . LYS A 1 106 ? -6.094 -5.335 11.462 1.00 96.75 106 LYS A O 1
ATOM 903 N N . ILE A 1 107 ? -4.834 -6.785 10.287 1.00 96.44 107 ILE A N 1
ATOM 904 C CA . ILE A 1 107 ? -5.327 -7.995 10.968 1.00 96.44 107 ILE A CA 1
ATOM 905 C C . ILE A 1 107 ? -5.045 -7.906 12.470 1.00 96.44 107 ILE A C 1
ATOM 907 O O . ILE A 1 107 ? -5.943 -8.092 13.286 1.00 96.44 107 ILE A O 1
ATOM 911 N N . LYS A 1 108 ? -3.818 -7.538 12.852 1.00 96.94 108 LYS A N 1
ATOM 912 C CA . LYS A 1 108 ? -3.441 -7.393 14.263 1.00 96.94 108 LYS A CA 1
ATOM 913 C C . LYS A 1 108 ? -4.269 -6.322 14.976 1.00 96.94 108 LYS A C 1
ATOM 915 O O . LYS A 1 108 ? -4.629 -6.493 16.138 1.00 96.94 108 LYS A O 1
ATOM 920 N N . TYR A 1 109 ? -4.568 -5.215 14.303 1.00 97.00 109 TYR A N 1
ATOM 921 C CA . TYR A 1 109 ? -5.429 -4.172 14.852 1.00 97.00 109 TYR A CA 1
ATOM 922 C C . TYR A 1 109 ? -6.870 -4.665 15.048 1.00 97.00 109 TYR A C 1
ATOM 924 O O . TYR A 1 109 ? -7.461 -4.426 16.099 1.00 97.00 109 TYR A O 1
ATOM 932 N N . GLU A 1 110 ? -7.416 -5.409 14.086 1.00 96.69 110 GLU A N 1
ATOM 933 C CA . GLU A 1 110 ? -8.737 -6.034 14.206 1.00 96.69 110 GLU A CA 1
ATOM 934 C C . GLU A 1 110 ? -8.791 -7.048 15.361 1.00 96.69 110 GLU A C 1
ATOM 936 O O . GLU A 1 110 ? -9.754 -7.048 16.128 1.00 96.69 110 GLU A O 1
ATOM 941 N N . GLU A 1 111 ? -7.738 -7.849 15.557 1.00 96.62 111 GLU A N 1
ATOM 942 C CA . GLU A 1 111 ? -7.616 -8.762 16.702 1.00 96.62 111 GLU A CA 1
ATOM 943 C C . GLU A 1 111 ? -7.573 -8.023 18.047 1.00 96.62 111 GLU A C 1
ATOM 945 O O . GLU A 1 111 ? -8.201 -8.454 19.015 1.00 96.62 111 GLU A O 1
ATOM 950 N N . MET A 1 112 ? -6.838 -6.909 18.126 1.00 96.00 112 MET A N 1
ATOM 951 C CA . MET A 1 112 ? -6.787 -6.072 19.330 1.00 96.00 112 MET A CA 1
ATOM 952 C C . MET A 1 112 ? -8.163 -5.482 19.648 1.00 96.00 112 MET A C 1
ATOM 954 O O . MET A 1 112 ? -8.631 -5.604 20.777 1.00 96.00 112 MET A O 1
ATOM 958 N N . LEU A 1 113 ? -8.850 -4.934 18.642 1.00 96.44 113 LEU A N 1
ATOM 959 C CA . LEU A 1 113 ? -10.207 -4.413 18.799 1.00 96.44 113 LEU A CA 1
ATOM 960 C C . LEU A 1 113 ? -11.205 -5.493 19.232 1.00 96.44 113 LEU A C 1
ATOM 962 O O . LEU A 1 113 ? -12.114 -5.209 20.010 1.00 96.44 113 LEU A O 1
ATOM 966 N N . ALA A 1 114 ? -11.068 -6.722 18.730 1.00 96.62 114 ALA A N 1
ATOM 967 C CA . ALA A 1 114 ? -11.913 -7.834 19.153 1.00 96.62 114 ALA A CA 1
ATOM 968 C C . ALA A 1 114 ? -11.705 -8.153 20.643 1.00 96.62 114 ALA A C 1
ATOM 970 O O . ALA A 1 114 ? -12.681 -8.249 21.384 1.00 96.62 114 ALA A O 1
ATOM 971 N N . LYS A 1 115 ? -10.449 -8.213 21.103 1.00 96.75 115 LYS A N 1
ATOM 972 C CA . LYS A 1 115 ? -10.123 -8.437 22.522 1.00 96.75 115 LYS A CA 1
ATOM 973 C C . LYS A 1 115 ? -10.635 -7.317 23.425 1.00 96.75 115 LYS A C 1
ATOM 975 O O . LYS A 1 115 ? -11.185 -7.601 24.483 1.00 96.75 115 LYS A O 1
ATOM 980 N N . GLU A 1 116 ? -10.486 -6.060 23.012 1.00 94.94 116 GLU A N 1
ATOM 981 C CA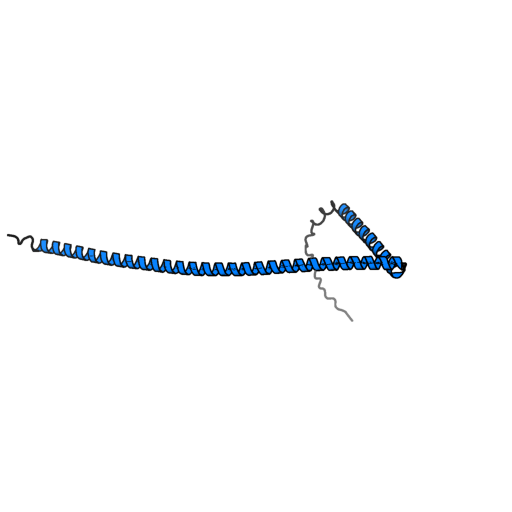 . GLU A 1 116 ? -10.999 -4.909 23.767 1.00 94.94 116 GLU A CA 1
ATOM 982 C C . GLU A 1 116 ? -12.528 -4.945 23.881 1.00 94.94 116 GLU A C 1
ATOM 984 O O . GLU A 1 116 ? -13.074 -4.674 24.949 1.00 94.94 116 GLU A O 1
ATOM 989 N N . LYS A 1 117 ? -13.233 -5.341 22.813 1.00 96.38 117 LYS A N 1
ATOM 990 C CA . LYS A 1 117 ? -14.692 -5.523 22.851 1.00 96.38 117 LYS A CA 1
ATOM 991 C C . LYS A 1 117 ? -15.107 -6.643 23.796 1.00 96.38 117 LYS A C 1
ATOM 993 O O . LYS A 1 117 ? -16.004 -6.436 24.607 1.00 96.38 117 LYS A O 1
ATOM 998 N N . GLU A 1 118 ? -14.449 -7.798 23.730 1.00 96.62 118 GLU A N 1
ATOM 999 C CA . GLU A 1 118 ? -14.724 -8.916 24.641 1.00 96.62 118 GLU A CA 1
ATOM 1000 C C . GLU A 1 118 ? -14.492 -8.523 26.107 1.00 96.62 118 GLU A C 1
ATOM 1002 O O . GLU A 1 118 ? -15.311 -8.837 26.973 1.00 96.62 118 GLU A O 1
ATOM 1007 N N . GLN A 1 119 ? -13.413 -7.787 26.392 1.00 96.38 119 GLN A N 1
ATOM 1008 C CA . GLN A 1 119 ? -13.131 -7.262 27.730 1.00 96.38 119 GLN A CA 1
ATOM 1009 C C . GLN A 1 119 ? -14.200 -6.265 28.187 1.00 96.38 119 GLN A C 1
ATOM 1011 O O . GLN A 1 119 ? -14.743 -6.422 29.280 1.00 96.38 119 GLN A O 1
ATOM 1016 N N . ALA A 1 120 ? -14.575 -5.305 27.339 1.00 95.06 120 ALA A N 1
ATOM 1017 C CA . ALA A 1 120 ? -15.623 -4.336 27.648 1.00 95.06 120 ALA A CA 1
ATOM 1018 C C . ALA A 1 120 ? -16.982 -5.013 27.906 1.00 95.06 120 ALA A C 1
ATOM 1020 O O . ALA A 1 120 ? -17.716 -4.620 28.812 1.00 95.06 120 ALA A O 1
ATOM 1021 N N . GLU A 1 121 ? -17.323 -6.065 27.155 1.00 96.12 121 GLU A N 1
ATOM 1022 C CA . GLU A 1 121 ? -18.538 -6.849 27.391 1.00 96.12 121 GLU A CA 1
ATOM 1023 C C . GLU A 1 121 ? -18.508 -7.594 28.730 1.00 96.12 121 GLU A C 1
ATOM 1025 O O . GLU A 1 121 ? -19.533 -7.681 29.414 1.00 96.12 121 GLU A O 1
ATOM 1030 N N . LEU A 1 122 ? -17.355 -8.146 29.115 1.00 97.12 122 LEU A N 1
ATOM 1031 C CA . LEU A 1 122 ? -17.181 -8.805 30.408 1.00 97.12 122 LEU A CA 1
ATOM 1032 C C . LEU A 1 122 ? -17.307 -7.808 31.562 1.00 97.12 122 LEU A C 1
ATOM 1034 O O . LEU A 1 122 ? -18.060 -8.068 32.502 1.00 97.12 122 LEU A O 1
ATOM 1038 N N . GLU A 1 123 ? -16.634 -6.663 31.473 1.00 95.88 123 GLU A N 1
ATOM 1039 C CA . GLU A 1 123 ? -16.727 -5.585 32.463 1.00 95.88 123 GLU A CA 1
ATOM 1040 C C . GLU A 1 123 ? -18.162 -5.063 32.585 1.00 95.88 123 GLU A C 1
ATOM 1042 O O . GLU A 1 123 ? -18.681 -4.901 33.692 1.00 95.88 123 GLU A O 1
ATOM 1047 N N . TYR A 1 124 ? -18.854 -4.888 31.458 1.00 96.25 124 TYR A N 1
ATOM 1048 C CA . TYR A 1 124 ? -20.252 -4.475 31.451 1.00 96.25 124 TYR A CA 1
ATOM 1049 C C . TYR A 1 124 ? -21.168 -5.506 32.126 1.00 96.25 124 TYR A C 1
ATOM 1051 O O . TYR A 1 124 ? -22.016 -5.145 32.946 1.00 96.25 124 TYR A O 1
ATOM 1059 N N . LYS A 1 125 ? -20.980 -6.805 31.854 1.00 96.31 125 LYS A N 1
ATOM 1060 C CA . LYS A 1 125 ? -21.726 -7.879 32.535 1.00 96.31 125 LYS A CA 1
ATOM 1061 C C . LYS A 1 125 ? -21.464 -7.882 34.041 1.00 96.31 125 LYS A C 1
ATOM 1063 O O . LYS A 1 125 ? -22.410 -8.009 34.817 1.00 96.31 125 LYS A O 1
ATOM 1068 N N . GLN A 1 126 ? -20.210 -7.714 34.464 1.00 96.00 126 GLN A N 1
ATOM 1069 C CA . GLN A 1 126 ? -19.853 -7.619 35.883 1.00 96.00 126 GLN A CA 1
ATOM 1070 C C . GLN A 1 126 ? -20.517 -6.412 36.551 1.00 96.00 126 GLN A C 1
ATOM 1072 O O . GLN A 1 126 ? -21.076 -6.544 37.640 1.00 96.00 126 GLN A O 1
ATOM 1077 N N . TYR A 1 127 ? -20.527 -5.259 35.880 1.00 95.56 127 TYR A N 1
ATOM 1078 C CA . TYR A 1 127 ? -21.210 -4.064 36.363 1.00 95.56 127 TYR A CA 1
ATOM 1079 C C . TYR A 1 127 ? -22.719 -4.287 36.548 1.00 95.56 127 TYR A C 1
ATOM 1081 O O . TYR A 1 127 ? -23.273 -3.913 37.584 1.00 95.56 127 TYR A O 1
ATOM 1089 N N . LEU A 1 128 ? -23.389 -4.936 35.588 1.00 96.69 128 LEU A N 1
ATOM 1090 C CA . LEU A 1 128 ? -24.815 -5.262 35.702 1.00 96.69 128 LEU A CA 1
ATOM 1091 C C . LEU A 1 128 ? -25.105 -6.205 36.876 1.00 96.69 128 LEU A C 1
ATOM 1093 O O . LEU A 1 128 ? -26.073 -5.989 37.607 1.00 96.69 128 LEU A O 1
ATOM 1097 N N . MET A 1 129 ? -24.263 -7.221 37.089 1.00 95.94 129 MET A N 1
ATOM 1098 C CA . MET A 1 129 ? -24.399 -8.104 38.252 1.00 95.94 129 MET A CA 1
ATOM 1099 C C . MET A 1 129 ? -24.225 -7.335 39.562 1.00 95.94 129 MET A C 1
ATOM 1101 O O . MET A 1 129 ? -25.036 -7.489 40.472 1.00 95.94 129 MET A O 1
ATOM 1105 N N . TYR A 1 130 ? -23.224 -6.455 39.638 1.00 95.94 130 TYR A N 1
ATOM 1106 C CA . TYR A 1 130 ? -23.001 -5.614 40.811 1.00 95.94 130 TYR A CA 1
ATOM 1107 C C . TYR A 1 130 ? -24.209 -4.714 41.117 1.00 95.94 130 TYR A C 1
ATOM 1109 O O . TYR A 1 130 ? -24.645 -4.640 42.265 1.00 95.94 130 TYR A O 1
ATOM 1117 N N . GLN A 1 131 ? -24.795 -4.068 40.103 1.00 94.31 131 GLN A N 1
ATOM 1118 C CA . GLN A 1 131 ? -26.013 -3.263 40.266 1.00 94.31 131 GLN A CA 1
ATOM 1119 C C . GLN A 1 131 ? -27.179 -4.091 40.812 1.00 94.31 131 GLN A C 1
ATOM 1121 O O . GLN A 1 131 ? -27.838 -3.684 41.769 1.00 94.31 131 GLN A O 1
ATOM 1126 N N . TYR A 1 132 ? -27.392 -5.283 40.255 1.00 94.94 132 TYR A N 1
ATOM 1127 C CA . TYR A 1 132 ? -28.439 -6.185 40.719 1.00 94.94 132 TYR A CA 1
ATOM 1128 C C . TYR A 1 132 ? -28.231 -6.623 42.177 1.00 94.94 132 TYR A C 1
ATOM 1130 O O . TYR A 1 132 ? -29.173 -6.618 42.971 1.00 94.94 132 TYR A O 1
ATOM 1138 N N . GLU A 1 133 ? -26.999 -6.959 42.567 1.00 94.62 133 GLU A N 1
ATOM 1139 C CA . GLU A 1 133 ? -26.675 -7.298 43.956 1.00 94.62 133 GLU A CA 1
ATOM 1140 C C . GLU A 1 133 ? -26.934 -6.135 44.917 1.00 94.62 133 GLU A C 1
ATOM 1142 O O . GLU A 1 133 ? -27.466 -6.348 46.011 1.00 94.62 133 GLU A O 1
ATOM 1147 N N . GLN A 1 134 ? -26.574 -4.910 44.528 1.00 93.25 134 GLN A N 1
ATOM 1148 C CA . GLN A 1 134 ? -26.836 -3.718 45.335 1.00 93.25 134 GLN A CA 1
ATOM 1149 C C . GLN A 1 134 ? -28.337 -3.474 45.494 1.00 93.25 134 GLN A C 1
ATOM 1151 O O . GLN A 1 134 ? -28.804 -3.233 46.608 1.00 93.25 134 GLN A O 1
ATOM 1156 N N . GLU A 1 135 ? -29.113 -3.619 44.420 1.00 93.88 135 GLU A N 1
ATOM 1157 C CA . GLU A 1 135 ? -30.566 -3.474 44.475 1.00 93.88 135 GLU A CA 1
ATOM 1158 C C . GLU A 1 135 ? -31.210 -4.535 45.383 1.00 93.88 135 GLU A C 1
ATOM 1160 O O . GLU A 1 135 ? -32.082 -4.220 46.194 1.00 93.88 135 GLU A O 1
ATOM 1165 N N . GLN A 1 136 ? -30.748 -5.788 45.317 1.00 90.31 136 GLN A N 1
ATOM 1166 C CA . GLN A 1 136 ? -31.227 -6.855 46.202 1.00 90.31 136 GLN A CA 1
ATOM 1167 C C . GLN A 1 136 ? -30.881 -6.590 47.672 1.00 90.31 136 GLN A C 1
ATOM 1169 O O . GLN A 1 136 ? -31.723 -6.795 48.552 1.00 90.31 136 GLN A O 1
ATOM 1174 N N . LYS A 1 137 ? -29.670 -6.096 47.961 1.00 93.75 137 LYS A N 1
ATOM 1175 C CA . LYS A 1 137 ? -29.272 -5.696 49.321 1.00 93.75 137 LYS A CA 1
ATOM 1176 C C . LYS A 1 137 ? -30.161 -4.572 49.852 1.00 93.75 137 LYS A C 1
ATOM 1178 O O . LYS A 1 137 ? -30.694 -4.713 50.950 1.00 93.75 137 LYS A O 1
ATOM 1183 N N . LEU A 1 138 ? -30.395 -3.526 49.060 1.00 93.25 138 LEU A N 1
ATOM 1184 C CA . LEU A 1 138 ? -31.299 -2.419 49.397 1.00 93.25 138 LEU A CA 1
ATOM 1185 C C . LEU A 1 138 ? -32.736 -2.894 49.641 1.00 93.25 138 LEU A C 1
ATOM 1187 O O . LEU A 1 138 ? -33.345 -2.532 50.645 1.00 93.25 138 LEU A O 1
ATOM 1191 N N . ARG A 1 139 ? -33.275 -3.767 48.780 1.00 90.94 139 ARG A N 1
ATOM 1192 C CA . ARG A 1 139 ? -34.612 -4.357 48.975 1.00 90.94 139 ARG A CA 1
ATOM 1193 C C . ARG A 1 139 ? -34.700 -5.139 50.284 1.00 90.94 139 ARG A C 1
ATOM 1195 O O . ARG A 1 139 ? -35.708 -5.051 50.981 1.00 90.94 139 ARG A O 1
ATOM 1202 N N . ASN A 1 140 ? -33.665 -5.903 50.627 1.00 91.62 140 ASN A N 1
ATOM 1203 C CA . ASN A 1 140 ? -33.629 -6.671 51.870 1.00 91.62 140 ASN A CA 1
ATOM 1204 C C . ASN A 1 140 ? -33.511 -5.764 53.105 1.00 91.62 140 ASN A C 1
ATOM 1206 O O . ASN A 1 140 ? -34.210 -6.010 54.086 1.00 91.62 140 ASN A O 1
ATOM 1210 N N . GLN A 1 141 ? -32.701 -4.703 53.040 1.00 92.56 141 GLN A N 1
ATOM 1211 C CA . GLN A 1 141 ? -32.607 -3.681 54.091 1.00 92.56 141 GLN A CA 1
ATOM 1212 C C . GLN A 1 141 ? -33.950 -2.972 54.305 1.00 92.56 141 GLN A C 1
ATOM 1214 O O . GLN A 1 141 ? -34.411 -2.876 55.439 1.00 92.56 141 GLN A O 1
ATOM 1219 N N . ASN A 1 142 ? -34.630 -2.568 53.228 1.00 90.19 142 ASN A N 1
ATOM 1220 C CA . ASN A 1 142 ? -35.951 -1.942 53.317 1.00 90.19 142 ASN A CA 1
ATOM 1221 C C . ASN A 1 142 ? -36.985 -2.887 53.941 1.00 90.19 142 ASN A C 1
ATOM 1223 O O . ASN A 1 142 ? -37.689 -2.492 54.862 1.00 90.19 142 ASN A O 1
ATOM 1227 N N . LYS A 1 143 ? -37.015 -4.165 53.534 1.00 90.62 143 LYS A N 1
ATOM 1228 C CA . LYS A 1 143 ? -37.898 -5.174 54.151 1.00 90.62 143 LYS A CA 1
ATOM 1229 C C . LYS A 1 143 ? -37.604 -5.404 55.635 1.00 90.62 143 LYS A C 1
ATOM 1231 O O . LYS A 1 143 ? -38.514 -5.750 56.386 1.00 90.62 143 LYS A O 1
ATOM 1236 N N . GLN A 1 144 ? -36.344 -5.302 56.061 1.00 89.69 144 GLN A N 1
ATOM 1237 C CA . GLN A 1 144 ? -35.981 -5.396 57.477 1.00 89.69 144 GLN A CA 1
ATOM 1238 C C . GLN A 1 144 ? -36.459 -4.161 58.247 1.00 89.69 144 GLN A C 1
ATOM 1240 O O . GLN A 1 144 ? -37.127 -4.333 59.263 1.00 89.69 144 GLN A O 1
ATOM 1245 N N . MET A 1 145 ? -36.224 -2.954 57.721 1.00 89.69 145 MET A N 1
ATOM 1246 C CA . MET A 1 145 ? -36.731 -1.713 58.318 1.00 89.69 145 MET A CA 1
ATOM 1247 C C . MET A 1 145 ? -38.259 -1.693 58.415 1.00 89.69 145 MET A C 1
ATOM 1249 O O . MET A 1 145 ? -38.788 -1.347 59.463 1.00 89.69 145 MET A O 1
ATOM 1253 N N . GLU A 1 146 ? -38.983 -2.117 57.374 1.00 87.50 146 GLU A N 1
ATOM 1254 C CA . GLU A 1 146 ? -40.451 -2.217 57.402 1.00 87.50 146 GLU A CA 1
ATOM 1255 C C . GLU A 1 146 ? -40.931 -3.165 58.509 1.00 87.50 146 GLU A C 1
ATOM 1257 O O . GLU A 1 146 ? -41.844 -2.833 59.262 1.00 87.50 146 GLU A O 1
ATOM 1262 N N . LYS A 1 147 ? -40.281 -4.326 58.670 1.00 91.06 147 LYS A N 1
ATOM 1263 C CA . LYS A 1 147 ? -40.603 -5.270 59.752 1.00 91.06 147 LYS A CA 1
ATOM 1264 C C . LYS A 1 147 ? -40.305 -4.704 61.139 1.00 91.06 147 LYS A C 1
ATOM 1266 O O . LYS A 1 147 ? -41.020 -5.024 62.085 1.00 91.06 147 LYS A O 1
ATOM 1271 N N . GLU A 1 148 ? -39.236 -3.931 61.294 1.00 89.69 148 GLU A N 1
ATOM 1272 C CA . GLU A 1 148 ? -38.899 -3.278 62.563 1.00 89.69 148 GLU A CA 1
ATOM 1273 C C . GLU A 1 148 ? -39.881 -2.152 62.896 1.00 89.69 148 GLU A C 1
ATOM 1275 O O . GLU A 1 148 ? -40.386 -2.107 64.016 1.00 89.69 148 GLU A O 1
ATOM 1280 N N . MET A 1 149 ? -40.230 -1.319 61.913 1.00 85.75 149 MET A N 1
ATOM 1281 C CA . MET A 1 149 ? -41.266 -0.289 62.030 1.00 85.75 149 MET A CA 1
ATOM 1282 C C . MET A 1 149 ? -42.611 -0.896 62.432 1.00 85.75 149 MET A C 1
ATOM 1284 O O . MET A 1 149 ? -43.233 -0.424 63.378 1.00 85.75 149 MET A O 1
ATOM 1288 N N . GLN A 1 150 ? -43.019 -2.000 61.803 1.00 83.75 150 GLN A N 1
ATOM 1289 C CA . GLN A 1 150 ? -44.274 -2.676 62.133 1.00 83.75 150 GLN A CA 1
ATOM 1290 C C . GLN A 1 150 ? -44.276 -3.235 63.566 1.00 83.75 150 GLN A C 1
ATOM 1292 O O . GLN A 1 150 ? -45.264 -3.100 64.281 1.00 83.75 150 GLN A O 1
ATOM 1297 N N . LYS A 1 151 ? -43.148 -3.782 64.047 1.00 86.62 151 LYS A N 1
ATOM 1298 C CA . LYS A 1 151 ? -43.007 -4.193 65.459 1.00 86.62 151 LYS A CA 1
ATOM 1299 C C . LYS A 1 151 ? -43.117 -3.015 66.429 1.00 86.62 151 LYS A C 1
ATOM 1301 O O . LYS A 1 151 ? -43.655 -3.188 67.521 1.00 86.62 151 LYS A O 1
ATOM 1306 N N . LEU A 1 152 ? -42.584 -1.848 66.066 1.00 84.00 152 LEU A N 1
ATOM 1307 C CA . LEU A 1 152 ? -42.695 -0.632 66.876 1.00 84.00 152 LEU A CA 1
ATOM 1308 C C . LEU A 1 152 ? -44.140 -0.116 66.905 1.00 84.00 152 LEU A C 1
ATOM 1310 O O . LEU A 1 152 ? -44.642 0.202 67.981 1.00 84.00 152 LEU A O 1
ATOM 1314 N N . GLU A 1 153 ? -44.831 -0.105 65.763 1.00 80.94 153 GLU A N 1
ATOM 1315 C CA . GLU A 1 153 ? -46.251 0.256 65.671 1.00 80.94 153 GLU A CA 1
ATOM 1316 C C . GLU A 1 153 ? -47.141 -0.700 66.483 1.00 80.94 153 GLU A C 1
ATOM 1318 O O . GLU A 1 153 ? -47.995 -0.251 67.254 1.00 80.94 153 GLU A O 1
ATOM 1323 N N . ASP A 1 154 ? -46.898 -2.010 66.391 1.00 80.62 154 ASP A N 1
ATOM 1324 C CA . ASP A 1 154 ? -4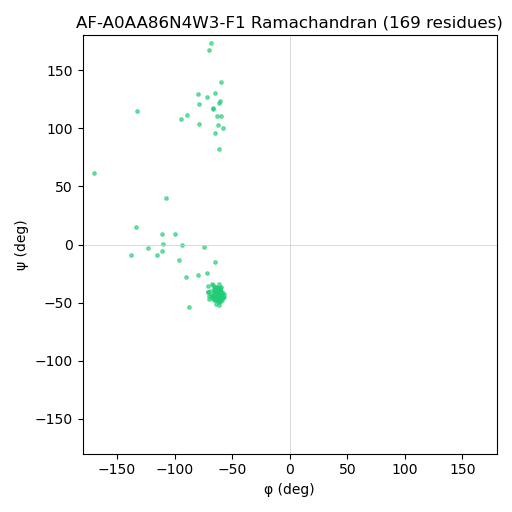7.595 -3.020 67.189 1.00 80.62 154 ASP A CA 1
ATOM 1325 C C . ASP A 1 154 ? -47.330 -2.816 68.689 1.00 80.62 154 ASP A C 1
ATOM 1327 O O . ASP A 1 154 ? -48.268 -2.836 69.491 1.00 80.62 154 ASP A O 1
ATOM 1331 N N . ALA A 1 155 ? -46.082 -2.541 69.086 1.00 77.38 155 ALA A N 1
ATOM 1332 C CA . ALA A 1 155 ? -45.729 -2.256 70.476 1.00 77.38 155 ALA A CA 1
ATOM 1333 C C . ALA A 1 155 ? -46.401 -0.974 70.998 1.00 77.38 155 ALA A C 1
ATOM 1335 O O . ALA A 1 155 ? -46.925 -0.964 72.114 1.00 77.38 155 ALA A O 1
ATOM 1336 N N . GLU A 1 156 ? -46.447 0.096 70.200 1.00 78.06 156 GLU A N 1
ATOM 1337 C CA . GLU A 1 156 ? -47.174 1.319 70.544 1.00 78.06 156 GLU A CA 1
ATOM 1338 C C . GLU A 1 156 ? -48.679 1.084 70.666 1.00 78.06 156 GLU A C 1
ATOM 1340 O O . GLU A 1 156 ? -49.312 1.615 71.583 1.00 78.06 156 GLU A O 1
ATOM 1345 N N . SER A 1 157 ? -49.269 0.313 69.751 1.00 77.12 157 SER A N 1
ATOM 1346 C CA . SER A 1 157 ? -50.699 0.004 69.768 1.00 77.12 157 SER A CA 1
ATOM 1347 C C . SER A 1 157 ? -51.077 -0.819 71.004 1.00 77.12 157 SER A C 1
ATOM 1349 O O . SER A 1 157 ? -52.058 -0.494 71.677 1.00 77.12 157 SER A O 1
ATOM 1351 N N . MET A 1 158 ? -50.243 -1.795 71.380 1.00 73.69 158 MET A N 1
ATOM 1352 C CA . MET A 1 158 ? -50.388 -2.579 72.604 1.00 73.69 158 MET A CA 1
ATOM 1353 C C . MET A 1 158 ? -50.227 -1.704 73.845 1.00 73.69 158 MET A C 1
ATOM 1355 O O . MET A 1 158 ? -51.041 -1.788 74.760 1.00 73.69 158 MET A O 1
ATOM 1359 N N . ASN A 1 159 ? -49.246 -0.800 73.875 1.00 78.19 159 ASN A N 1
ATOM 1360 C CA . ASN A 1 159 ? -49.055 0.106 75.008 1.00 78.19 159 ASN A CA 1
ATOM 1361 C C . ASN A 1 159 ? -50.247 1.078 75.162 1.00 78.19 159 ASN A C 1
ATOM 1363 O O . ASN A 1 159 ? -50.762 1.274 76.264 1.00 78.19 159 ASN A O 1
ATOM 1367 N N . LYS A 1 160 ? -50.776 1.606 74.047 1.00 78.44 160 LYS A N 1
ATOM 1368 C CA . LYS A 1 160 ? -52.010 2.417 74.012 1.00 78.44 160 LYS A CA 1
ATOM 1369 C C . LYS A 1 160 ? -53.241 1.608 74.453 1.00 78.44 160 LYS A C 1
ATOM 1371 O O . LYS A 1 160 ? -54.103 2.152 75.145 1.00 78.44 160 LYS A O 1
ATOM 1376 N N . PHE A 1 161 ? -53.332 0.325 74.093 1.00 75.44 161 PHE A N 1
ATOM 1377 C CA . PHE A 1 161 ? -54.377 -0.593 74.563 1.00 75.44 161 PHE A CA 1
ATOM 1378 C C . PHE A 1 161 ? -54.288 -0.815 76.081 1.00 75.44 161 PHE A C 1
ATOM 1380 O O . PHE A 1 161 ? -55.268 -0.582 76.790 1.00 75.44 161 PHE A O 1
ATOM 1387 N N . PHE A 1 162 ? -53.111 -1.169 76.607 1.00 73.00 162 PHE A N 1
ATOM 1388 C CA . PHE A 1 162 ? -52.900 -1.367 78.044 1.00 73.00 162 PHE A CA 1
ATOM 1389 C C . PHE A 1 162 ? -53.200 -0.099 78.851 1.00 73.00 162 PHE A C 1
ATOM 1391 O O . PHE A 1 162 ? -53.912 -0.172 79.852 1.00 73.00 162 PHE A O 1
ATOM 1398 N N . GLN A 1 163 ? -52.755 1.076 78.396 1.00 76.19 163 GLN A N 1
ATOM 1399 C CA . GLN A 1 163 ? -53.106 2.344 79.041 1.00 76.19 163 GLN A CA 1
ATOM 1400 C C . GLN A 1 163 ? -54.623 2.574 79.057 1.00 76.19 163 GLN A C 1
ATOM 1402 O O . GLN A 1 163 ? -55.178 2.894 80.101 1.00 76.19 163 GLN A O 1
ATOM 1407 N N . LYS A 1 164 ? -55.343 2.355 77.951 1.00 75.25 164 LYS A N 1
ATOM 1408 C CA . LYS A 1 164 ? -56.806 2.548 77.930 1.00 75.25 164 LYS A CA 1
ATOM 1409 C C . LYS A 1 164 ? -57.565 1.587 78.850 1.00 75.25 164 LYS A C 1
ATOM 1411 O O . LYS A 1 164 ? -58.558 1.996 79.449 1.00 75.25 164 LYS A O 1
ATOM 1416 N N . HIS A 1 165 ? -57.119 0.337 78.962 1.00 71.75 165 HIS A N 1
ATOM 1417 C CA . HIS A 1 165 ? -57.832 -0.699 79.715 1.00 71.75 165 HIS A CA 1
ATOM 1418 C C . HIS A 1 165 ? -57.435 -0.788 81.194 1.00 71.75 165 HIS A C 1
ATOM 1420 O O . HIS A 1 165 ? -58.274 -1.151 82.016 1.00 71.75 165 HIS A O 1
ATOM 1426 N N . PHE A 1 166 ? -56.206 -0.408 81.552 1.00 65.88 166 PHE A N 1
ATOM 1427 C CA . PHE A 1 166 ? -55.685 -0.538 82.917 1.00 65.88 166 PHE A CA 1
ATOM 1428 C C . PHE A 1 166 ? -55.368 0.800 83.609 1.00 65.88 166 PHE A C 1
ATOM 1430 O O . PHE A 1 166 ? -55.177 0.806 84.821 1.00 65.88 166 PHE A O 1
ATOM 1437 N N . ALA A 1 167 ? -55.394 1.959 82.929 1.00 61.44 167 ALA A N 1
ATOM 1438 C CA . ALA A 1 167 ? -55.100 3.248 83.586 1.00 61.44 167 ALA A CA 1
ATOM 1439 C C . ALA A 1 167 ? -56.110 3.664 84.674 1.00 61.44 167 ALA A C 1
ATOM 1441 O O . ALA A 1 167 ? -55.812 4.548 85.470 1.00 61.44 167 ALA A O 1
ATOM 1442 N N . LYS A 1 168 ? -57.293 3.038 84.740 1.00 60.66 168 LYS A N 1
ATOM 1443 C CA . LYS A 1 168 ? -58.273 3.254 85.821 1.00 60.66 168 LYS A CA 1
ATOM 1444 C C . LYS A 1 168 ? -58.157 2.252 86.980 1.00 60.66 168 LYS A C 1
ATOM 1446 O O . LYS A 1 168 ? -58.948 2.349 87.913 1.00 60.66 168 LYS A O 1
ATOM 1451 N N . SER A 1 169 ? -57.227 1.289 86.938 1.00 55.06 169 SER A N 1
ATOM 1452 C CA . SER A 1 169 ? -57.130 0.222 87.952 1.00 55.06 169 SER A CA 1
ATOM 1453 C C . SER A 1 169 ? -56.067 0.450 89.030 1.00 55.06 169 SER A C 1
ATOM 1455 O O . SER A 1 169 ? -55.803 -0.466 89.808 1.00 55.06 169 SER A O 1
ATOM 1457 N N . ILE A 1 170 ? -55.450 1.629 89.092 1.00 55.25 170 ILE A N 1
ATOM 1458 C CA . ILE A 1 170 ? -54.560 1.989 90.199 1.00 55.25 170 ILE A CA 1
ATOM 1459 C C . ILE A 1 170 ? -55.406 2.759 91.217 1.00 55.25 170 ILE A C 1
ATOM 1461 O O . ILE A 1 170 ? -55.856 3.870 90.940 1.00 55.25 170 ILE A O 1
ATOM 1465 N N . ARG A 1 171 ? -55.685 2.104 92.348 1.00 50.62 171 ARG A N 1
ATOM 1466 C CA . ARG A 1 171 ? -56.237 2.710 93.563 1.00 50.62 171 ARG A CA 1
ATOM 1467 C C . ARG A 1 171 ? -55.083 3.178 94.442 1.00 50.62 171 ARG A C 1
ATOM 1469 O O . ARG A 1 171 ? -54.068 2.447 94.475 1.00 50.62 171 ARG A O 1
#

Radius of gyration: 51.75 Å; Cα contacts (8 Å, |Δi|>4): 10; chains: 1; bounding box: 92×41×159 Å